Protein AF-A0A838PR51-F1 (afdb_monomer_lite)

Radius of gyration: 21.31 Å; chains: 1; bounding box: 61×45×60 Å

pLDDT: mean 80.36, std 15.06, range [42.41, 95.62]

Structure (mmCIF, N/CA/C/O backbone):
data_AF-A0A838PR51-F1
#
_entry.id   AF-A0A838PR51-F1
#
loop_
_atom_site.group_PDB
_atom_site.id
_atom_site.type_symbol
_atom_site.label_atom_id
_atom_site.label_alt_id
_atom_site.label_comp_id
_atom_site.label_asym_id
_atom_site.label_entity_id
_atom_site.label_seq_id
_atom_site.pdbx_PDB_ins_code
_atom_site.Cartn_x
_atom_site.Cartn_y
_atom_site.Cartn_z
_atom_site.occupancy
_atom_site.B_iso_or_equiv
_atom_site.auth_seq_id
_atom_site.auth_comp_id
_atom_site.auth_asym_id
_atom_site.auth_atom_id
_atom_site.pdbx_PDB_model_num
ATOM 1 N N . MET A 1 1 ? -16.137 8.879 -22.216 1.00 42.41 1 MET A N 1
ATOM 2 C CA . MET A 1 1 ? -16.520 9.203 -20.832 1.00 42.41 1 MET A CA 1
ATOM 3 C C . MET A 1 1 ? -15.219 9.578 -20.160 1.00 42.41 1 MET A C 1
ATOM 5 O O . MET A 1 1 ? -14.416 8.694 -19.898 1.00 42.41 1 MET A O 1
ATOM 9 N N . THR A 1 2 ? -14.905 10.869 -20.126 1.00 47.31 2 THR A N 1
ATOM 10 C CA . THR A 1 2 ? -13.668 11.357 -19.510 1.00 47.31 2 THR A CA 1
ATOM 11 C C . THR A 1 2 ? -14.063 11.726 -18.094 1.00 47.31 2 THR A C 1
ATOM 13 O O . THR A 1 2 ? -14.784 12.700 -17.899 1.00 47.31 2 THR A O 1
ATOM 16 N N . ASP A 1 3 ? -13.735 10.866 -17.135 1.00 66.38 3 ASP A N 1
ATOM 17 C CA . ASP A 1 3 ? -13.862 11.213 -15.724 1.00 66.38 3 ASP A CA 1
ATOM 18 C C . ASP A 1 3 ? -12.776 12.247 -15.417 1.00 66.38 3 ASP A C 1
ATOM 20 O O . ASP A 1 3 ? -11.599 11.912 -15.268 1.00 66.38 3 ASP A O 1
ATOM 24 N N . ASP A 1 4 ? -13.161 13.521 -15.396 1.00 82.12 4 ASP A N 1
ATOM 25 C CA . ASP A 1 4 ? -12.258 14.609 -15.042 1.00 82.12 4 ASP A CA 1
ATOM 26 C C . ASP A 1 4 ? -12.055 14.606 -13.519 1.00 82.12 4 ASP A C 1
ATOM 28 O O . ASP A 1 4 ? -12.943 14.967 -12.745 1.00 82.12 4 ASP A O 1
ATOM 32 N N . ALA A 1 5 ? -10.873 14.175 -13.075 1.00 80.69 5 ALA A N 1
ATOM 33 C CA . ALA A 1 5 ? -10.476 14.181 -11.670 1.00 80.69 5 ALA A CA 1
ATOM 34 C C . ALA A 1 5 ? -9.564 15.381 -11.366 1.00 80.69 5 ALA A C 1
ATOM 36 O O . ALA A 1 5 ? -8.551 15.590 -12.034 1.00 80.69 5 ALA A O 1
ATOM 37 N N . LEU A 1 6 ? -9.892 16.154 -10.325 1.00 83.94 6 LEU A N 1
ATOM 38 C CA . LEU A 1 6 ? -9.045 17.244 -9.832 1.00 83.94 6 LEU A CA 1
ATOM 39 C C . LEU A 1 6 ? -8.129 16.733 -8.716 1.00 83.94 6 LEU A C 1
ATOM 41 O O . LEU A 1 6 ? -8.598 16.218 -7.702 1.00 83.94 6 LEU A O 1
ATOM 45 N N . ILE A 1 7 ? -6.817 16.882 -8.907 1.00 83.19 7 ILE A N 1
ATOM 46 C CA . ILE A 1 7 ? -5.793 16.339 -8.010 1.00 83.19 7 ILE A CA 1
ATOM 47 C C . ILE A 1 7 ? -5.046 17.491 -7.334 1.00 83.19 7 ILE A C 1
ATOM 49 O O . ILE A 1 7 ? -4.453 18.340 -7.997 1.00 83.19 7 ILE A O 1
ATOM 53 N N . GLU A 1 8 ? -5.099 17.529 -6.004 1.00 84.88 8 GLU A N 1
ATOM 54 C CA . GLU A 1 8 ? -4.432 18.543 -5.179 1.00 84.88 8 GLU A CA 1
ATOM 55 C C . GLU A 1 8 ? -2.922 18.248 -5.047 1.00 84.88 8 GLU A C 1
ATOM 57 O O . GLU A 1 8 ? -2.486 17.110 -5.220 1.00 84.88 8 GLU A O 1
ATOM 62 N N . ASN A 1 9 ? -2.094 19.261 -4.759 1.00 80.75 9 ASN A N 1
ATOM 63 C CA . ASN A 1 9 ? -0.627 19.144 -4.765 1.00 80.75 9 ASN A CA 1
ATOM 64 C C . ASN A 1 9 ? -0.044 18.111 -3.774 1.00 80.75 9 ASN A C 1
ATOM 66 O O . ASN A 1 9 ? 1.080 17.645 -3.982 1.00 80.75 9 ASN A O 1
ATOM 70 N N . LYS A 1 10 ? -0.788 17.741 -2.725 1.00 80.50 10 LYS A N 1
ATOM 71 C CA . LYS A 1 10 ? -0.429 16.720 -1.731 1.00 80.50 10 LYS A CA 1
ATOM 72 C C . LYS A 1 10 ? -0.835 15.308 -2.137 1.00 80.50 10 LYS A C 1
ATOM 74 O O . LYS A 1 10 ? -0.455 14.359 -1.454 1.00 80.50 10 LYS A O 1
ATOM 79 N N . LEU A 1 11 ? -1.569 15.146 -3.237 1.00 82.75 11 LEU A N 1
ATOM 80 C CA . LEU A 1 11 ? -1.912 13.848 -3.803 1.00 82.75 11 LEU A CA 1
ATOM 81 C C . LEU A 1 11 ? -1.031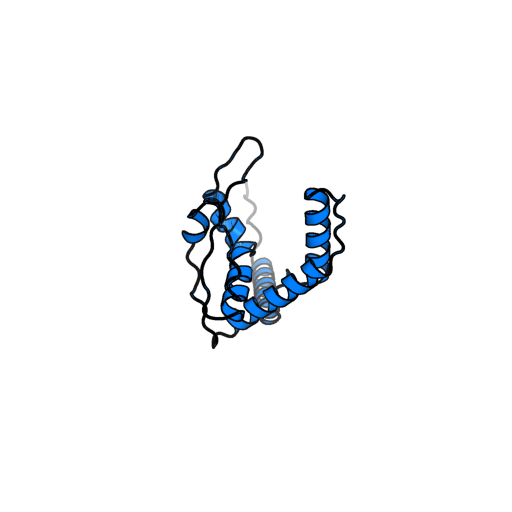 13.571 -5.027 1.00 82.75 11 LEU A C 1
ATOM 83 O O . LEU A 1 11 ? -1.159 14.194 -6.078 1.00 82.75 11 LEU A O 1
ATOM 87 N N . HIS A 1 12 ? -0.122 12.610 -4.896 1.00 81.19 12 HIS A N 1
ATOM 88 C CA . HIS A 1 12 ? 0.675 12.141 -6.025 1.00 81.19 12 HIS A CA 1
ATOM 89 C C . HIS A 1 12 ? -0.096 11.085 -6.819 1.00 81.19 12 HIS A C 1
ATOM 91 O O . HIS A 1 12 ? -0.646 10.148 -6.243 1.00 81.19 12 HIS A O 1
ATOM 97 N N . TRP A 1 13 ? -0.101 11.229 -8.143 1.00 85.94 13 TRP A N 1
ATOM 98 C CA . TRP A 1 13 ? -0.731 10.300 -9.075 1.00 85.94 13 TRP A CA 1
ATOM 99 C C . TRP A 1 13 ? 0.221 9.984 -10.225 1.00 85.94 13 TRP A C 1
ATOM 101 O O . TRP A 1 13 ? 1.113 10.773 -10.542 1.00 85.94 13 TRP A O 1
ATOM 111 N N . ALA A 1 14 ? 0.029 8.826 -10.845 1.00 84.75 14 ALA A N 1
ATOM 112 C CA . ALA A 1 14 ? 0.767 8.424 -12.030 1.00 84.75 14 ALA A CA 1
ATOM 113 C C . ALA A 1 14 ? -0.128 7.558 -12.928 1.00 84.75 14 ALA A C 1
ATOM 115 O O . ALA A 1 14 ? -0.928 6.779 -12.401 1.00 84.75 14 ALA A O 1
ATOM 116 N N . PRO A 1 15 ? -0.006 7.667 -14.263 1.00 89.75 15 PRO A N 1
ATOM 117 C CA . PRO A 1 15 ? -0.596 6.690 -15.164 1.00 89.75 15 PRO A CA 1
ATOM 118 C C . PRO A 1 15 ? 0.138 5.350 -15.030 1.00 89.75 15 PRO A C 1
ATOM 120 O O . PRO A 1 15 ? 1.352 5.315 -14.831 1.00 89.75 15 PRO A O 1
ATOM 123 N N . VAL A 1 16 ? -0.603 4.255 -15.174 1.00 92.69 16 VAL A N 1
ATOM 124 C CA . VAL A 1 16 ? -0.063 2.891 -15.231 1.00 92.69 16 VAL A CA 1
ATOM 125 C C . VAL A 1 16 ? -0.474 2.247 -16.547 1.00 92.69 16 VAL A C 1
ATOM 127 O O . VAL A 1 16 ? -1.544 2.543 -17.080 1.00 92.69 16 VAL A O 1
ATOM 130 N N . ALA A 1 17 ? 0.375 1.379 -17.086 1.00 92.56 17 ALA A N 1
ATOM 131 C CA . ALA A 1 17 ? 0.141 0.696 -18.349 1.00 92.56 17 ALA A CA 1
ATOM 132 C C . ALA A 1 17 ? -0.893 -0.432 -18.218 1.00 92.56 17 ALA A C 1
ATOM 134 O O . ALA A 1 17 ? -1.547 -0.775 -19.203 1.00 92.56 17 ALA A O 1
ATOM 135 N N . SER A 1 18 ? -1.059 -1.009 -17.021 1.00 94.44 18 SER A N 1
ATOM 136 C CA . SER A 1 18 ? -2.066 -2.044 -16.773 1.00 94.44 18 SER A CA 1
ATOM 137 C C . SER A 1 18 ? -2.605 -2.048 -15.332 1.00 94.44 18 SER A C 1
ATOM 139 O O . SER A 1 18 ? -1.955 -1.533 -14.414 1.00 94.44 18 SER A O 1
ATOM 141 N N . PRO A 1 19 ? -3.783 -2.659 -15.086 1.00 94.00 19 PRO A N 1
ATOM 142 C CA . PRO A 1 19 ? -4.305 -2.850 -13.732 1.00 94.00 19 PRO A CA 1
ATOM 143 C C . PRO A 1 19 ? -3.362 -3.647 -12.819 1.00 94.00 19 PRO A C 1
ATOM 145 O O . PRO A 1 19 ? -3.313 -3.404 -11.616 1.00 94.00 19 PRO A O 1
ATOM 148 N N . GLU A 1 20 ? -2.616 -4.608 -13.364 1.00 94.94 20 GLU A N 1
ATOM 149 C CA . GLU A 1 20 ? -1.642 -5.418 -12.624 1.00 94.94 20 GLU A CA 1
ATOM 150 C C . GLU A 1 20 ? -0.462 -4.571 -12.155 1.00 94.94 20 GLU A C 1
ATOM 152 O O . GLU A 1 20 ? -0.061 -4.694 -11.000 1.00 94.94 20 GLU A O 1
ATOM 157 N N . GLU A 1 21 ? 0.040 -3.674 -13.009 1.00 95.06 21 GLU A N 1
ATOM 158 C CA . GLU A 1 21 ? 1.066 -2.705 -12.624 1.00 95.06 21 GLU A CA 1
ATOM 159 C C . GLU A 1 21 ? 0.563 -1.795 -11.499 1.00 95.06 21 GLU A C 1
ATOM 161 O O . GLU A 1 21 ? 1.247 -1.625 -10.489 1.00 95.06 21 GLU A O 1
ATOM 166 N N . GLY A 1 22 ? -0.663 -1.274 -11.623 1.00 94.81 22 GLY A N 1
ATOM 167 C CA . GLY A 1 22 ? -1.287 -0.469 -10.572 1.00 94.81 22 GLY A CA 1
ATOM 168 C C . GLY A 1 22 ? -1.355 -1.214 -9.240 1.00 94.81 22 GLY A C 1
ATOM 169 O O . GLY A 1 22 ? -0.923 -0.700 -8.208 1.00 94.81 22 GLY A O 1
ATOM 170 N N . ARG A 1 23 ? -1.808 -2.472 -9.257 1.00 95.62 23 ARG A N 1
ATOM 171 C CA . ARG A 1 23 ? -1.869 -3.313 -8.052 1.00 95.62 23 ARG A CA 1
ATOM 172 C C . ARG A 1 23 ? -0.492 -3.647 -7.492 1.00 95.62 23 ARG A C 1
ATOM 174 O O . ARG A 1 23 ? -0.328 -3.661 -6.275 1.00 95.62 23 ARG A O 1
ATOM 181 N N . TYR A 1 24 ? 0.497 -3.887 -8.345 1.00 95.44 24 TYR A N 1
ATOM 182 C CA . TYR A 1 24 ? 1.882 -4.088 -7.932 1.00 95.44 24 TYR A CA 1
ATOM 183 C C . TYR A 1 24 ? 2.436 -2.856 -7.201 1.00 95.44 24 TYR A C 1
ATOM 185 O O . TYR A 1 24 ? 2.979 -2.983 -6.100 1.00 95.44 24 TYR A O 1
ATOM 193 N N . LEU A 1 25 ? 2.227 -1.657 -7.753 1.00 94.06 25 LEU A N 1
ATOM 194 C CA . LEU A 1 25 ? 2.614 -0.406 -7.101 1.00 94.06 25 LEU A CA 1
ATOM 195 C C . LEU A 1 25 ? 1.872 -0.225 -5.774 1.00 94.06 25 LEU A C 1
ATOM 197 O O . LEU A 1 25 ? 2.503 0.079 -4.763 1.00 94.06 25 LEU A O 1
ATOM 201 N N . CYS A 1 26 ? 0.563 -0.492 -5.729 1.00 93.50 26 CYS A N 1
ATOM 202 C CA . CYS A 1 26 ? -0.199 -0.473 -4.481 1.00 93.50 26 CYS A CA 1
ATOM 203 C C . CYS A 1 26 ? 0.373 -1.450 -3.443 1.00 93.50 26 CYS A C 1
ATOM 205 O O . CYS A 1 26 ? 0.483 -1.078 -2.275 1.00 93.50 26 CYS A O 1
ATOM 207 N N . ALA A 1 27 ? 0.772 -2.662 -3.840 1.00 93.56 27 ALA A N 1
ATOM 208 C CA . ALA A 1 27 ? 1.374 -3.641 -2.937 1.00 93.56 27 ALA A CA 1
ATOM 209 C C . ALA A 1 27 ? 2.683 -3.120 -2.326 1.00 93.56 27 ALA A C 1
ATOM 211 O O . ALA A 1 27 ? 2.885 -3.221 -1.117 1.00 93.56 27 ALA A O 1
ATOM 212 N N . ILE A 1 28 ? 3.563 -2.536 -3.145 1.00 92.69 28 ILE A N 1
ATOM 213 C CA . ILE A 1 28 ? 4.846 -1.991 -2.685 1.00 92.69 28 ILE A CA 1
ATOM 214 C C . ILE A 1 28 ? 4.637 -0.780 -1.782 1.00 92.69 28 ILE A C 1
ATOM 216 O O . ILE A 1 28 ? 5.189 -0.741 -0.679 1.00 92.69 28 ILE A O 1
ATOM 220 N N . LEU A 1 29 ? 3.826 0.183 -2.223 1.00 90.94 29 LEU A N 1
ATOM 221 C CA . LEU A 1 29 ? 3.605 1.442 -1.513 1.00 90.94 29 LEU A CA 1
ATOM 222 C C . LEU A 1 29 ? 2.909 1.242 -0.161 1.00 90.94 29 LEU A C 1
ATOM 224 O O . LEU A 1 29 ? 3.199 1.970 0.785 1.00 90.94 29 LEU A O 1
ATOM 228 N N . ASN A 1 30 ? 2.051 0.224 -0.042 1.00 90.31 30 ASN A N 1
ATOM 229 C CA . ASN A 1 30 ? 1.387 -0.135 1.214 1.00 90.31 30 ASN A CA 1
ATOM 230 C C . ASN A 1 30 ? 2.152 -1.189 2.034 1.00 90.31 30 ASN A C 1
ATOM 232 O O . ASN A 1 30 ? 1.667 -1.629 3.077 1.00 90.31 30 ASN A O 1
ATOM 236 N N . SER A 1 31 ? 3.341 -1.612 1.594 1.00 89.94 31 SER A N 1
ATOM 237 C CA . SER A 1 31 ? 4.119 -2.618 2.314 1.00 89.94 31 SER A CA 1
ATOM 238 C C . SER A 1 31 ? 4.758 -2.050 3.583 1.00 89.94 31 SER A C 1
ATOM 240 O O . SER A 1 31 ? 5.285 -0.934 3.606 1.00 89.94 31 SER A O 1
ATOM 242 N N . GLN A 1 32 ? 4.810 -2.871 4.636 1.00 87.88 32 GLN A N 1
ATOM 243 C CA . GLN A 1 32 ? 5.538 -2.530 5.862 1.00 87.88 32 GLN A CA 1
ATOM 244 C C . GLN A 1 32 ? 7.020 -2.236 5.576 1.00 87.88 32 GLN A C 1
ATOM 246 O O . GLN A 1 32 ? 7.581 -1.290 6.123 1.00 87.88 32 GLN A O 1
ATOM 251 N N . ALA A 1 33 ? 7.640 -3.010 4.679 1.00 88.94 33 ALA A N 1
ATOM 252 C CA . ALA A 1 33 ? 9.051 -2.866 4.338 1.00 88.94 33 ALA A CA 1
ATOM 253 C C . ALA A 1 33 ? 9.376 -1.488 3.739 1.00 88.94 33 ALA A C 1
ATOM 255 O O . ALA A 1 33 ? 10.409 -0.906 4.073 1.00 88.94 33 ALA A O 1
ATOM 256 N N . LEU A 1 34 ? 8.511 -0.955 2.867 1.00 89.19 34 LEU A N 1
ATOM 257 C CA . LEU A 1 34 ? 8.690 0.400 2.351 1.00 89.19 34 LEU A CA 1
ATOM 258 C C . LEU A 1 34 ? 8.416 1.438 3.442 1.00 89.19 34 LEU A C 1
ATOM 260 O O . LEU A 1 34 ? 9.212 2.360 3.609 1.00 89.19 34 LEU A O 1
ATOM 264 N N . GLY A 1 35 ? 7.346 1.257 4.221 1.00 88.12 35 GLY A N 1
ATOM 265 C CA . GLY A 1 35 ? 6.996 2.152 5.325 1.00 88.12 35 GLY A CA 1
ATOM 266 C C . GLY A 1 35 ? 8.151 2.361 6.309 1.00 88.12 35 GLY A C 1
ATOM 267 O O . GLY A 1 35 ? 8.480 3.499 6.633 1.00 88.12 35 GLY A O 1
ATOM 268 N N . GLU A 1 36 ? 8.831 1.289 6.718 1.00 88.81 36 GLU A N 1
ATOM 269 C CA . GLU A 1 36 ? 9.994 1.348 7.616 1.00 88.81 36 GLU A CA 1
ATOM 270 C C . GLU A 1 36 ? 11.190 2.095 7.009 1.00 88.81 36 GLU A C 1
ATOM 272 O O . GLU A 1 36 ? 11.879 2.835 7.712 1.00 88.81 36 GLU A O 1
ATOM 277 N N . ARG A 1 37 ? 11.427 1.937 5.701 1.00 88.38 37 ARG A N 1
ATOM 278 C CA . ARG A 1 37 ? 12.528 2.601 4.980 1.00 88.38 37 ARG A CA 1
ATOM 279 C C . ARG A 1 37 ? 12.271 4.078 4.730 1.00 88.38 37 ARG A C 1
ATOM 281 O O . ARG A 1 37 ? 13.210 4.866 4.744 1.00 88.38 37 ARG A O 1
ATOM 288 N N . VAL A 1 38 ? 11.016 4.441 4.485 1.00 87.81 38 VAL A N 1
ATOM 289 C CA . VAL A 1 38 ? 10.612 5.829 4.250 1.00 87.81 38 VAL A CA 1
ATOM 290 C C . VAL A 1 38 ? 10.489 6.582 5.561 1.00 87.81 38 VAL A C 1
ATOM 292 O O . VAL A 1 38 ? 10.708 7.790 5.573 1.00 87.81 38 VAL A O 1
ATOM 295 N N . ALA A 1 39 ? 10.207 5.892 6.672 1.00 85.94 39 ALA A N 1
ATOM 296 C CA . ALA A 1 39 ? 9.999 6.524 7.965 1.00 85.94 39 ALA A CA 1
ATOM 297 C C . ALA A 1 39 ? 11.082 7.585 8.269 1.00 85.94 39 ALA A C 1
ATOM 299 O O . ALA A 1 39 ? 10.698 8.736 8.503 1.00 85.94 39 ALA A O 1
ATOM 300 N N . PRO A 1 40 ? 12.405 7.294 8.230 1.00 85.88 40 PRO A N 1
ATOM 301 C CA . PRO A 1 40 ? 13.478 8.270 8.491 1.00 85.88 40 PRO A CA 1
ATOM 302 C C . PRO A 1 40 ? 13.401 9.567 7.682 1.00 85.88 40 PRO A C 1
ATOM 304 O O . PRO A 1 40 ? 13.895 10.587 8.145 1.00 85.88 40 PRO A O 1
ATOM 307 N N . LEU A 1 41 ? 12.773 9.524 6.509 1.00 83.56 41 LEU A N 1
ATOM 308 C CA . LEU A 1 41 ? 12.643 10.646 5.584 1.00 83.56 41 LEU A CA 1
ATOM 309 C C . LEU A 1 41 ? 11.371 11.472 5.818 1.00 83.56 41 LEU A C 1
ATOM 311 O O . LEU A 1 41 ? 11.208 12.532 5.220 1.00 83.56 41 LEU A O 1
ATOM 315 N N . GLN A 1 42 ? 10.455 10.996 6.664 1.00 83.56 42 GLN A N 1
ATOM 316 C CA . GLN A 1 42 ? 9.229 11.717 6.989 1.00 83.56 42 GLN A CA 1
ATOM 317 C C . GLN A 1 42 ? 9.507 12.877 7.937 1.00 83.56 42 GLN A C 1
ATOM 319 O O . GLN A 1 42 ? 10.244 12.736 8.918 1.00 83.56 42 GLN A O 1
ATOM 324 N N . SER A 1 43 ? 8.825 13.995 7.699 1.00 78.44 43 SER A N 1
ATOM 325 C CA . SER A 1 43 ? 8.775 15.082 8.666 1.00 78.44 43 SER A CA 1
ATOM 326 C C . SER A 1 43 ? 8.119 14.598 9.964 1.00 78.44 43 SER A C 1
ATOM 328 O O . SER A 1 43 ? 7.136 13.845 9.977 1.00 78.44 43 SER A O 1
ATOM 330 N N . VAL A 1 44 ? 8.700 15.012 11.089 1.00 78.12 44 VAL A N 1
ATOM 331 C CA . VAL A 1 44 ? 8.200 14.685 12.425 1.00 78.12 44 VAL A CA 1
ATOM 332 C C . VAL A 1 44 ? 7.561 15.941 13.001 1.00 78.12 44 VAL A C 1
ATOM 334 O O . VAL A 1 44 ? 8.245 16.930 13.250 1.00 78.12 44 VAL A O 1
ATOM 337 N N . GLY A 1 45 ? 6.242 15.905 13.192 1.00 75.62 45 GLY A N 1
ATOM 338 C CA . GLY A 1 45 ? 5.503 16.953 13.893 1.00 75.62 45 GLY A CA 1
ATOM 339 C C . GLY A 1 45 ? 5.320 16.630 15.378 1.00 75.62 45 GLY A C 1
ATOM 340 O O . GLY A 1 45 ? 5.740 15.582 15.868 1.00 75.62 45 GLY A O 1
ATOM 341 N N . GLN A 1 46 ? 4.594 17.494 16.092 1.00 76.31 46 GLN A N 1
ATOM 342 C CA . GLN A 1 46 ? 4.319 17.366 17.536 1.00 76.31 46 GLN A CA 1
ATOM 343 C C . GLN A 1 46 ? 3.590 16.067 17.937 1.00 76.31 46 GLN A C 1
ATOM 345 O O . GLN A 1 46 ? 3.590 15.671 19.097 1.00 76.31 46 GLN A O 1
ATOM 350 N N . PHE A 1 47 ? 2.992 15.376 16.972 1.00 71.38 47 PHE A N 1
ATOM 351 C CA . PHE A 1 47 ? 2.247 14.137 17.172 1.00 71.38 47 PHE A CA 1
ATOM 352 C C . PHE A 1 47 ? 2.827 12.977 16.344 1.00 71.38 47 PHE A C 1
ATOM 354 O O . PHE A 1 47 ? 2.098 12.079 15.915 1.00 71.38 47 PHE A O 1
ATOM 361 N N . GLY A 1 48 ? 4.133 13.027 16.078 1.00 73.25 48 GLY A N 1
ATOM 362 C CA . GLY A 1 48 ? 4.868 11.992 15.364 1.00 73.25 48 GLY A CA 1
ATOM 363 C C . GLY A 1 48 ? 4.929 12.201 13.852 1.00 73.25 48 GLY A C 1
ATOM 364 O O . GLY A 1 48 ? 4.690 13.291 13.328 1.00 73.25 48 GLY A O 1
ATOM 365 N N . ARG A 1 49 ? 5.298 11.122 13.161 1.00 74.00 49 ARG A N 1
ATOM 366 C CA . ARG A 1 49 ? 5.435 11.058 11.702 1.00 74.00 49 ARG A CA 1
ATOM 367 C C . ARG A 1 49 ? 4.068 11.124 11.049 1.00 74.00 49 ARG A C 1
ATOM 369 O O . ARG A 1 49 ? 3.188 10.348 11.423 1.00 74.00 49 ARG A O 1
ATOM 376 N N . ARG A 1 50 ? 3.881 12.028 10.094 1.00 70.62 50 ARG A N 1
ATOM 377 C CA . ARG A 1 50 ? 2.563 12.220 9.475 1.00 70.62 50 ARG A CA 1
ATOM 378 C C . ARG A 1 50 ? 2.632 12.371 7.972 1.00 70.62 50 ARG A C 1
ATOM 380 O O . ARG A 1 50 ? 1.924 11.645 7.280 1.00 70.62 50 ARG A O 1
ATOM 387 N N . ASP A 1 51 ? 3.502 13.249 7.491 1.00 75.00 51 ASP A N 1
ATOM 388 C CA . ASP A 1 51 ? 3.456 13.639 6.090 1.00 75.00 51 ASP A CA 1
ATOM 389 C C . ASP A 1 51 ? 4.425 12.807 5.253 1.00 75.00 51 ASP A C 1
ATOM 391 O O . ASP A 1 51 ? 5.615 12.671 5.555 1.00 75.00 51 ASP A O 1
ATOM 395 N N . PHE A 1 52 ? 3.878 12.230 4.188 1.00 70.00 52 PHE A N 1
ATOM 396 C CA . PHE A 1 52 ? 4.641 11.696 3.074 1.00 70.00 52 PHE A CA 1
ATOM 397 C C . PHE A 1 52 ? 4.662 12.767 1.984 1.00 70.00 52 PHE A C 1
ATOM 399 O O . PHE A 1 52 ? 3.613 13.193 1.512 1.00 70.00 52 PHE A O 1
ATOM 406 N N . ASP A 1 53 ? 5.857 13.206 1.609 1.00 73.44 53 ASP A N 1
ATOM 407 C CA . ASP A 1 53 ? 6.087 13.981 0.387 1.00 73.44 53 ASP A CA 1
ATOM 408 C C . ASP A 1 53 ? 6.792 13.056 -0.630 1.00 73.44 53 ASP A C 1
ATOM 410 O O . ASP A 1 53 ? 6.831 11.831 -0.466 1.00 73.44 53 ASP A O 1
ATOM 414 N N . LYS A 1 54 ? 7.429 13.617 -1.654 1.00 72.00 54 LYS A N 1
ATOM 415 C CA . LYS A 1 54 ? 8.119 12.891 -2.734 1.00 72.00 54 LYS A CA 1
ATOM 416 C C . LYS A 1 54 ? 9.225 11.927 -2.280 1.00 72.00 54 LYS A C 1
ATOM 418 O O . LYS A 1 54 ? 9.678 11.107 -3.075 1.00 72.00 54 LYS A O 1
ATOM 423 N N . TYR A 1 55 ? 9.654 11.974 -1.019 1.00 76.56 55 TYR A N 1
ATOM 424 C CA . TYR A 1 55 ? 10.699 11.098 -0.480 1.00 76.56 55 TYR A CA 1
ATOM 425 C C . TYR A 1 55 ? 10.335 9.609 -0.466 1.00 76.56 55 TYR A C 1
ATOM 427 O O . TYR A 1 55 ? 11.238 8.777 -0.406 1.00 76.56 55 TYR A O 1
ATOM 435 N N . VAL A 1 56 ? 9.053 9.248 -0.594 1.00 74.06 56 VAL A N 1
ATOM 436 C CA . VAL A 1 56 ? 8.656 7.846 -0.821 1.00 74.06 56 VAL A CA 1
ATOM 437 C C . VAL A 1 56 ? 9.317 7.260 -2.079 1.00 74.06 56 VAL A C 1
ATOM 439 O O . VAL A 1 56 ? 9.687 6.088 -2.090 1.00 74.06 56 VAL A O 1
ATOM 442 N N . PHE A 1 57 ? 9.562 8.092 -3.096 1.00 77.12 57 PHE A N 1
ATOM 443 C CA . PHE A 1 57 ? 10.197 7.701 -4.357 1.00 77.12 57 PHE A CA 1
ATOM 444 C C . PHE A 1 57 ? 11.731 7.711 -4.306 1.00 77.12 57 PHE A C 1
ATOM 446 O O . PHE A 1 57 ? 12.376 7.300 -5.266 1.00 77.12 57 PHE A O 1
ATOM 453 N N . ALA A 1 58 ? 12.338 8.157 -3.200 1.00 81.44 58 ALA A N 1
ATOM 454 C CA . ALA A 1 58 ? 13.790 8.097 -3.023 1.00 81.44 58 ALA A CA 1
ATOM 455 C C . ALA A 1 58 ? 14.283 6.674 -2.705 1.00 81.44 58 ALA A C 1
ATOM 457 O O . ALA A 1 58 ? 15.473 6.387 -2.832 1.00 81.44 58 ALA A O 1
ATOM 458 N N . ILE A 1 59 ? 13.383 5.779 -2.281 1.00 84.75 59 ILE A N 1
ATOM 459 C CA . ILE A 1 59 ? 13.710 4.378 -2.025 1.00 84.75 59 ILE A CA 1
ATOM 460 C C . ILE A 1 59 ? 13.591 3.600 -3.339 1.00 84.75 59 ILE A C 1
ATOM 462 O O . ILE A 1 59 ? 12.493 3.523 -3.889 1.00 84.75 59 ILE A O 1
ATOM 466 N N . PRO A 1 60 ? 14.676 2.987 -3.842 1.00 88.00 60 PRO A N 1
ATOM 467 C CA . PRO A 1 60 ? 14.612 2.237 -5.085 1.00 88.00 60 PRO A CA 1
ATOM 468 C C . PRO A 1 60 ? 13.794 0.955 -4.896 1.00 88.00 60 PRO A C 1
ATOM 470 O O . PRO A 1 60 ? 14.038 0.165 -3.977 1.00 88.00 60 PRO A O 1
ATOM 473 N N . PHE A 1 61 ? 12.851 0.735 -5.805 1.00 89.12 61 PHE A N 1
ATOM 474 C CA . PHE A 1 61 ? 12.124 -0.518 -5.983 1.00 89.12 61 PHE A CA 1
ATOM 475 C C . PHE A 1 61 ? 12.040 -0.842 -7.484 1.00 89.12 61 PHE A C 1
ATOM 477 O O . PHE A 1 61 ? 12.117 0.073 -8.306 1.00 89.12 61 PHE A O 1
ATOM 484 N N . PRO A 1 62 ? 11.952 -2.128 -7.864 1.00 92.00 62 PRO A N 1
ATOM 485 C CA . PRO A 1 62 ? 11.992 -2.521 -9.266 1.00 92.00 62 PRO A CA 1
ATOM 486 C C . PRO A 1 62 ? 10.745 -2.065 -10.029 1.00 92.00 62 PRO A C 1
ATOM 488 O O . PRO A 1 62 ? 9.638 -2.023 -9.484 1.00 92.00 62 PRO A O 1
ATOM 491 N N . THR A 1 63 ? 10.925 -1.756 -11.311 1.00 92.31 63 THR A N 1
ATOM 492 C CA . THR A 1 63 ? 9.818 -1.527 -12.246 1.00 92.31 63 THR A CA 1
ATOM 493 C C . THR A 1 63 ? 9.027 -2.819 -12.440 1.00 92.31 63 THR A C 1
ATOM 495 O O . THR A 1 63 ? 9.598 -3.913 -12.422 1.00 92.31 63 THR A O 1
ATOM 498 N N . PHE A 1 64 ? 7.711 -2.696 -12.616 1.00 93.94 64 PHE A N 1
ATOM 499 C CA . PHE A 1 64 ? 6.846 -3.847 -12.839 1.00 93.94 64 PHE A CA 1
ATOM 500 C C . PHE A 1 64 ? 7.285 -4.638 -14.075 1.00 93.94 64 PHE A C 1
ATOM 502 O O . PHE A 1 64 ? 7.584 -4.076 -15.128 1.00 93.94 64 PHE A O 1
ATOM 509 N N . HIS A 1 65 ? 7.292 -5.960 -13.936 1.00 94.50 65 HIS A N 1
ATOM 510 C CA . HIS A 1 65 ? 7.609 -6.886 -15.013 1.00 94.50 65 HIS A CA 1
ATOM 511 C C . HIS A 1 65 ? 6.605 -8.043 -14.974 1.00 94.50 65 HIS A C 1
ATOM 513 O O . HIS A 1 65 ? 6.626 -8.806 -14.007 1.00 94.50 65 HIS A O 1
ATOM 519 N N . PRO A 1 66 ? 5.738 -8.208 -15.988 1.00 90.56 66 PRO A N 1
ATOM 520 C CA . PRO A 1 66 ? 4.622 -9.154 -15.929 1.00 90.56 66 PRO A CA 1
ATOM 521 C C . PRO A 1 66 ? 5.058 -10.624 -15.958 1.00 90.56 66 PRO A C 1
ATOM 523 O O . PRO A 1 66 ? 4.331 -11.480 -15.467 1.00 90.56 66 PRO A O 1
ATOM 526 N N . ALA A 1 67 ? 6.241 -10.930 -16.502 1.00 93.38 67 ALA A N 1
ATOM 527 C CA . ALA A 1 67 ? 6.783 -12.293 -16.483 1.00 93.38 67 ALA A CA 1
ATOM 528 C C . ALA A 1 67 ? 7.500 -12.650 -15.166 1.00 93.38 67 ALA A C 1
ATOM 530 O O . ALA A 1 67 ? 7.945 -13.783 -15.009 1.00 93.38 67 ALA A O 1
ATOM 531 N N . ASP A 1 68 ? 7.656 -11.695 -14.243 1.00 95.25 68 ASP A N 1
ATOM 532 C CA . ASP A 1 68 ? 8.227 -11.975 -12.926 1.00 95.25 68 ASP A CA 1
ATOM 533 C C . ASP A 1 68 ? 7.124 -12.507 -12.001 1.00 95.25 68 ASP A C 1
ATOM 535 O O . ASP A 1 68 ? 6.146 -11.816 -11.693 1.00 95.25 68 ASP A O 1
ATOM 539 N N . GLN A 1 69 ? 7.288 -13.751 -11.549 1.00 93.94 69 GLN A N 1
ATOM 540 C CA . GLN A 1 69 ? 6.323 -14.419 -10.682 1.00 93.94 69 GLN A CA 1
ATOM 541 C C . GLN A 1 69 ? 6.102 -13.654 -9.369 1.00 93.94 69 GLN A C 1
ATOM 543 O O . GLN A 1 69 ? 4.964 -13.550 -8.909 1.00 93.94 69 GLN A O 1
ATOM 548 N N . LEU A 1 70 ? 7.146 -13.054 -8.788 1.00 92.88 70 LEU A N 1
ATOM 549 C CA . LEU A 1 70 ? 7.019 -12.291 -7.549 1.00 92.88 70 LEU A CA 1
ATOM 550 C C . LEU A 1 70 ? 6.164 -11.036 -7.759 1.00 92.88 70 LEU A C 1
ATOM 552 O O . LEU A 1 70 ? 5.361 -10.681 -6.895 1.00 92.88 70 LEU A O 1
ATOM 556 N N . HIS A 1 71 ? 6.305 -10.368 -8.904 1.00 94.75 71 HIS A N 1
ATOM 557 C CA . HIS A 1 71 ? 5.481 -9.205 -9.234 1.00 94.75 71 HIS A CA 1
ATOM 558 C C . HIS A 1 71 ? 4.010 -9.592 -9.413 1.00 94.75 71 HIS A C 1
ATOM 560 O O . HIS A 1 71 ? 3.127 -8.903 -8.895 1.00 94.75 71 HIS A O 1
ATOM 566 N N . ALA A 1 72 ? 3.743 -10.722 -10.074 1.00 93.25 72 ALA A N 1
ATOM 567 C CA . ALA A 1 72 ? 2.393 -11.259 -10.211 1.00 93.25 72 ALA A CA 1
ATOM 568 C C . ALA A 1 72 ? 1.779 -11.619 -8.845 1.00 93.25 72 ALA A C 1
ATOM 570 O O . ALA A 1 72 ? 0.630 -11.271 -8.563 1.00 93.25 72 ALA A O 1
ATOM 571 N N . GLU A 1 73 ? 2.548 -12.251 -7.955 1.00 93.06 73 GLU A N 1
ATOM 572 C CA . GLU A 1 73 ? 2.107 -12.581 -6.596 1.00 93.06 73 GLU A CA 1
ATOM 573 C C . GLU A 1 73 ? 1.768 -11.335 -5.768 1.00 93.06 73 GLU A C 1
ATOM 575 O O . GLU A 1 73 ? 0.754 -11.320 -5.063 1.00 93.06 73 GLU A O 1
ATOM 580 N N . LEU A 1 74 ? 2.576 -10.275 -5.875 1.00 93.56 74 LEU A N 1
ATOM 581 C CA . LEU A 1 74 ? 2.315 -8.991 -5.222 1.00 93.56 74 L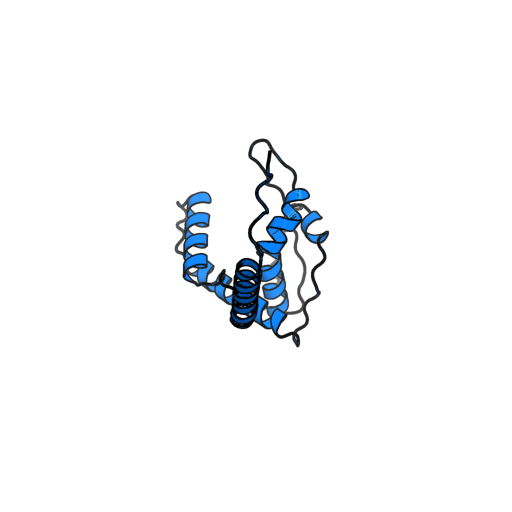EU A CA 1
ATOM 582 C C . LEU A 1 74 ? 1.038 -8.333 -5.755 1.00 93.56 74 LEU A C 1
ATOM 584 O O . LEU A 1 74 ? 0.201 -7.901 -4.961 1.00 93.56 74 LEU A O 1
ATOM 588 N N . ALA A 1 75 ? 0.845 -8.312 -7.075 1.00 94.75 75 ALA A N 1
ATOM 589 C CA . ALA A 1 75 ? -0.372 -7.778 -7.685 1.00 94.75 75 ALA A CA 1
ATOM 590 C C . ALA A 1 75 ? -1.625 -8.554 -7.231 1.00 94.75 75 ALA A C 1
ATOM 592 O O . ALA A 1 75 ? -2.658 -7.956 -6.918 1.00 94.75 75 ALA A O 1
ATOM 593 N N . LEU A 1 76 ? -1.530 -9.884 -7.115 1.00 93.19 76 LEU A N 1
ATOM 594 C CA . LEU A 1 76 ? -2.602 -10.727 -6.579 1.00 93.19 76 LEU A CA 1
ATOM 595 C C . LEU A 1 76 ? -2.863 -10.467 -5.090 1.00 93.19 76 LEU A C 1
ATOM 597 O O . LEU A 1 76 ? -4.020 -10.474 -4.664 1.00 93.19 76 LEU A O 1
ATOM 601 N N . ALA A 1 77 ? -1.817 -10.242 -4.291 1.00 92.38 77 ALA A N 1
ATOM 602 C CA . ALA A 1 77 ? -1.955 -9.890 -2.881 1.00 92.38 77 ALA A CA 1
ATOM 603 C C . ALA A 1 77 ? -2.665 -8.541 -2.706 1.00 92.38 77 ALA A C 1
ATOM 605 O O . ALA A 1 77 ? -3.608 -8.457 -1.919 1.00 92.38 77 ALA A O 1
ATOM 606 N N . ALA A 1 78 ? -2.297 -7.531 -3.499 1.00 94.62 78 ALA A N 1
ATOM 607 C CA . ALA A 1 78 ? -3.002 -6.252 -3.528 1.00 94.62 78 ALA A CA 1
ATOM 608 C C . ALA A 1 78 ? -4.468 -6.410 -3.952 1.00 94.62 78 ALA A C 1
ATOM 610 O O . ALA A 1 78 ? -5.341 -5.867 -3.284 1.00 94.62 78 ALA A O 1
ATOM 611 N N . ALA A 1 79 ? -4.766 -7.220 -4.974 1.00 94.81 79 ALA A N 1
ATOM 612 C CA . ALA A 1 79 ? -6.149 -7.491 -5.379 1.00 94.81 79 ALA A CA 1
ATOM 613 C C . ALA A 1 79 ? -6.985 -8.126 -4.251 1.00 94.81 79 ALA A C 1
ATOM 615 O O . ALA A 1 79 ? -8.175 -7.846 -4.109 1.00 94.81 79 ALA A O 1
ATOM 616 N N . ARG A 1 80 ? -6.384 -9.019 -3.449 1.00 93.69 80 ARG A N 1
ATOM 617 C CA . ARG A 1 80 ? -7.052 -9.61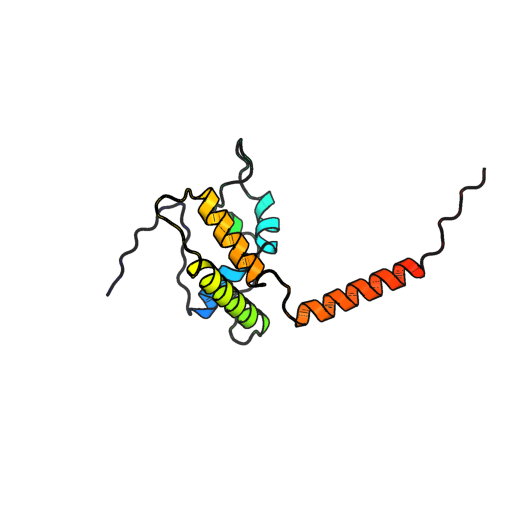0 -2.277 1.00 93.69 80 ARG A CA 1
ATOM 618 C C . ARG A 1 80 ? -7.275 -8.577 -1.178 1.00 93.69 80 ARG A C 1
ATOM 620 O O . ARG A 1 80 ? -8.374 -8.526 -0.638 1.00 93.69 80 ARG A O 1
ATOM 627 N N . ALA A 1 81 ? -6.265 -7.760 -0.884 1.00 93.75 81 ALA A N 1
ATOM 628 C CA . ALA A 1 81 ? -6.358 -6.695 0.110 1.00 93.75 81 ALA A CA 1
ATOM 629 C C . ALA A 1 81 ? -7.440 -5.669 -0.262 1.00 93.75 81 ALA A C 1
ATOM 631 O O . ALA A 1 81 ? -8.246 -5.294 0.583 1.00 93.75 81 ALA A O 1
ATOM 632 N N . GLU A 1 82 ? -7.511 -5.284 -1.537 1.00 94.19 82 GLU A N 1
ATOM 633 C CA . GLU A 1 82 ? -8.540 -4.397 -2.084 1.00 94.19 82 GLU A CA 1
ATOM 634 C C . GLU A 1 82 ? -9.948 -4.963 -1.851 1.00 94.19 82 GLU A C 1
ATOM 636 O O . GLU A 1 82 ? -10.799 -4.285 -1.277 1.00 94.19 82 GLU A O 1
ATOM 641 N N . ARG A 1 83 ? -10.180 -6.236 -2.204 1.00 94.75 83 ARG A N 1
ATOM 642 C CA . ARG A 1 83 ? -11.473 -6.904 -1.971 1.00 94.75 83 ARG A CA 1
ATOM 643 C C . ARG A 1 83 ? -11.830 -7.004 -0.489 1.00 94.75 83 ARG A C 1
ATOM 645 O O . ARG A 1 83 ? -12.980 -6.769 -0.130 1.00 94.75 83 ARG A O 1
ATOM 652 N N . ALA A 1 84 ? -10.862 -7.345 0.361 1.00 93.44 84 ALA A N 1
ATOM 653 C CA . ALA A 1 84 ? -11.075 -7.424 1.803 1.00 93.44 84 ALA A CA 1
ATOM 654 C C . ALA A 1 84 ? -11.461 -6.053 2.374 1.00 93.44 84 ALA A C 1
ATOM 656 O O . ALA A 1 84 ? -12.470 -5.944 3.065 1.00 93.44 84 ALA A O 1
ATOM 657 N N . ALA A 1 85 ? -10.731 -4.995 2.013 1.00 93.56 85 ALA A N 1
ATOM 658 C CA . ALA A 1 85 ? -11.028 -3.635 2.450 1.00 93.56 85 ALA A CA 1
ATOM 659 C C . ALA A 1 85 ? -12.395 -3.139 1.948 1.00 93.56 85 ALA A C 1
ATOM 661 O O . ALA A 1 85 ? -13.145 -2.552 2.722 1.00 93.56 85 ALA A O 1
ATOM 662 N N . ALA A 1 86 ? -12.748 -3.419 0.688 1.00 93.88 86 ALA A N 1
ATOM 663 C CA . ALA A 1 86 ? -14.030 -3.030 0.096 1.00 93.88 86 ALA A CA 1
ATOM 664 C C . ALA A 1 86 ? -15.242 -3.723 0.745 1.00 93.88 86 ALA A C 1
ATOM 666 O O . ALA A 1 86 ? -16.350 -3.198 0.699 1.00 93.88 86 ALA A O 1
ATOM 667 N N . SER A 1 87 ? -15.042 -4.895 1.356 1.00 93.38 87 SER A N 1
ATOM 668 C CA . SER A 1 87 ? -16.104 -5.642 2.043 1.00 93.38 87 SER A CA 1
ATOM 669 C C . SER A 1 87 ? -16.441 -5.111 3.442 1.00 93.38 87 SER A C 1
ATOM 671 O O . SER A 1 87 ? -17.429 -5.537 4.038 1.00 93.38 87 SER A O 1
ATOM 673 N N . VAL A 1 88 ? -15.632 -4.192 3.979 1.00 94.56 88 VAL A N 1
ATOM 674 C CA . VAL A 1 88 ? -15.802 -3.666 5.335 1.00 94.56 88 VAL A CA 1
ATOM 675 C C . VAL A 1 88 ? -16.956 -2.664 5.350 1.00 94.56 88 VAL A C 1
ATOM 677 O O . VAL A 1 88 ? -16.869 -1.633 4.681 1.00 94.56 88 VAL A O 1
ATOM 680 N N . PRO A 1 89 ? -18.017 -2.900 6.140 1.00 91.25 89 PRO A N 1
ATOM 681 C CA . PRO A 1 89 ? -19.086 -1.926 6.282 1.00 91.25 89 PRO A CA 1
ATOM 682 C C . PRO A 1 89 ? -18.575 -0.733 7.096 1.00 91.25 89 PRO A C 1
ATOM 684 O O . PRO A 1 89 ? -18.240 -0.865 8.275 1.00 91.25 89 PRO A O 1
ATOM 687 N N . ILE A 1 90 ? -18.507 0.434 6.459 1.00 90.50 90 ILE A N 1
ATOM 688 C CA . ILE A 1 90 ? -18.161 1.707 7.096 1.00 90.50 90 ILE A CA 1
ATOM 689 C C . ILE A 1 90 ? -19.393 2.602 6.996 1.00 90.50 90 ILE A C 1
ATOM 691 O O . ILE A 1 90 ? -19.880 2.869 5.900 1.00 90.50 90 ILE A O 1
ATOM 695 N N . SER A 1 91 ? -19.911 3.044 8.138 1.00 89.19 91 SER A N 1
ATOM 696 C CA . SER A 1 91 ? -21.005 4.016 8.187 1.00 89.19 91 SER A CA 1
ATOM 697 C C . SER A 1 91 ? -20.477 5.430 7.942 1.00 89.19 91 SER A C 1
ATOM 699 O O . SER A 1 91 ? -19.365 5.754 8.353 1.00 89.19 91 SER A O 1
ATOM 701 N N . GLU A 1 92 ? -21.292 6.321 7.376 1.00 83.94 92 GLU A N 1
ATOM 702 C CA . GLU A 1 92 ? -20.962 7.754 7.264 1.00 83.94 92 GLU A CA 1
ATOM 703 C C . GLU A 1 92 ? -20.745 8.420 8.633 1.00 83.94 92 GLU A C 1
ATOM 705 O O . GLU A 1 92 ? -20.028 9.410 8.757 1.00 83.94 92 GLU A O 1
ATOM 710 N N . THR A 1 93 ? -21.337 7.850 9.685 1.00 86.75 93 THR A N 1
ATOM 711 C CA . THR A 1 93 ? -21.157 8.297 11.073 1.00 86.75 93 THR A CA 1
ATOM 712 C C . THR A 1 93 ? -19.890 7.746 11.730 1.00 86.75 93 THR A C 1
ATOM 714 O O . THR A 1 93 ? -19.536 8.166 12.836 1.00 86.75 93 THR A O 1
ATOM 717 N N . ASP A 1 94 ? -19.184 6.815 11.082 1.00 85.94 94 ASP A N 1
ATOM 718 C CA . ASP A 1 94 ? -17.940 6.273 11.608 1.00 85.94 94 ASP A CA 1
ATOM 719 C C . ASP A 1 94 ? -16.789 7.257 11.383 1.00 85.94 94 ASP A C 1
ATOM 721 O O . ASP A 1 94 ? -16.376 7.541 10.261 1.00 85.94 94 ASP A O 1
ATOM 725 N N . GLY A 1 95 ? -16.194 7.737 12.476 1.00 90.56 95 GLY A N 1
ATOM 726 C CA . GLY A 1 95 ? -14.964 8.523 12.398 1.00 90.56 95 GLY A CA 1
ATOM 727 C C . GLY A 1 95 ? -13.824 7.744 11.727 1.00 90.56 95 GLY A C 1
ATOM 728 O O . GLY A 1 95 ? -13.706 6.521 11.870 1.00 90.56 95 GLY A O 1
ATOM 729 N N . PHE A 1 96 ? -12.921 8.457 11.050 1.00 87.88 96 PHE A N 1
ATOM 730 C CA . PHE A 1 96 ? -11.825 7.859 10.276 1.00 87.88 96 PHE A CA 1
ATOM 731 C C . PHE A 1 96 ? -10.927 6.914 11.097 1.00 87.88 96 PHE A C 1
ATOM 733 O O . PHE A 1 96 ? -10.360 5.967 10.550 1.00 87.88 96 PHE A O 1
ATOM 740 N N . GLN A 1 97 ? -10.783 7.132 12.411 1.00 91.62 97 GLN A N 1
ATOM 741 C CA . GLN A 1 97 ? -10.033 6.225 13.285 1.00 91.62 97 GLN A CA 1
ATOM 742 C C . GLN A 1 97 ? -10.716 4.856 13.397 1.00 91.62 97 GLN A C 1
ATOM 744 O O . GLN A 1 97 ? -10.039 3.827 13.332 1.00 91.62 97 GLN A O 1
ATOM 749 N N . LYS A 1 98 ? -12.049 4.837 13.548 1.00 92.94 98 LYS A N 1
ATOM 750 C CA . LYS A 1 98 ? -12.840 3.602 13.632 1.00 92.94 98 LYS A CA 1
ATOM 751 C C . LYS A 1 98 ? -12.812 2.870 12.295 1.00 92.94 98 LYS A C 1
ATOM 753 O O . LYS A 1 98 ? -12.488 1.686 12.287 1.00 92.94 98 LYS A O 1
ATOM 758 N N . ALA A 1 99 ? -13.039 3.586 11.193 1.00 92.75 99 ALA A N 1
ATOM 759 C CA . ALA A 1 99 ? -12.954 3.036 9.841 1.00 92.75 99 ALA A CA 1
ATOM 760 C C . ALA A 1 99 ? -11.593 2.361 9.583 1.00 92.75 99 ALA A C 1
ATOM 762 O O . ALA A 1 99 ? -11.535 1.184 9.236 1.00 92.75 99 ALA A O 1
ATOM 763 N N . ARG A 1 100 ? -10.477 3.052 9.868 1.00 91.38 100 ARG A N 1
ATOM 764 C CA . ARG A 1 100 ? -9.122 2.483 9.718 1.00 91.38 100 ARG A CA 1
ATOM 765 C C . ARG A 1 100 ? -8.899 1.234 10.565 1.00 91.38 100 ARG A C 1
ATOM 767 O O . ARG A 1 100 ? -8.224 0.313 10.115 1.00 91.38 100 ARG A O 1
ATOM 774 N N . ARG A 1 101 ? -9.424 1.202 11.793 1.00 93.31 101 ARG A N 1
ATOM 775 C CA . ARG A 1 101 ? -9.306 0.031 12.670 1.00 93.31 101 ARG A CA 1
ATOM 776 C C . ARG A 1 101 ? -10.060 -1.172 12.101 1.00 93.31 101 ARG A C 1
ATOM 778 O O . ARG A 1 101 ? -9.499 -2.259 12.098 1.00 93.31 101 ARG A O 1
A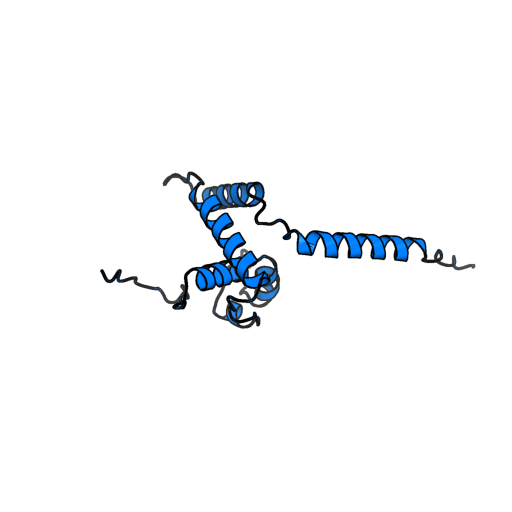TOM 785 N N . LEU A 1 102 ? -11.287 -0.971 11.619 1.00 94.00 102 LEU A N 1
ATOM 786 C CA . LEU A 1 102 ? -12.101 -2.035 11.021 1.00 94.00 102 LEU A CA 1
ATOM 787 C C . LEU A 1 102 ? -11.446 -2.599 9.758 1.00 94.00 102 LEU A C 1
ATOM 789 O O . LEU A 1 102 ? -11.319 -3.811 9.625 1.00 94.00 102 LEU A O 1
ATOM 793 N N . VAL A 1 103 ? -10.945 -1.724 8.883 1.00 93.44 103 VAL A N 1
ATOM 794 C CA . VAL A 1 103 ? -10.239 -2.150 7.667 1.00 93.44 103 VAL A CA 1
ATOM 795 C C . VAL A 1 103 ? -8.983 -2.949 7.998 1.00 93.44 103 VAL A C 1
ATOM 797 O O . VAL A 1 103 ? -8.757 -3.997 7.406 1.00 93.44 103 VAL A O 1
ATOM 800 N N . ARG A 1 104 ? -8.181 -2.506 8.974 1.00 91.81 104 ARG A N 1
ATOM 801 C CA . ARG A 1 104 ? -6.994 -3.262 9.404 1.00 91.81 104 ARG A CA 1
ATOM 802 C C . ARG A 1 104 ? -7.348 -4.650 9.928 1.00 91.81 104 ARG A C 1
ATOM 804 O O . ARG A 1 104 ? -6.698 -5.603 9.526 1.00 91.81 104 ARG A O 1
ATOM 811 N N . ALA A 1 105 ? -8.394 -4.763 10.747 1.00 91.88 105 ALA A N 1
ATOM 812 C CA . ALA A 1 105 ? -8.849 -6.056 11.251 1.00 91.88 105 ALA A CA 1
ATOM 813 C C . ALA A 1 105 ? -9.242 -7.009 10.107 1.00 91.88 105 ALA A C 1
ATOM 815 O O . ALA A 1 105 ? -8.768 -8.139 10.067 1.00 91.88 105 ALA A O 1
ATOM 816 N N . ALA A 1 106 ? -10.008 -6.529 9.123 1.00 93.06 106 ALA A N 1
ATOM 817 C CA . ALA A 1 106 ? -10.386 -7.338 7.962 1.00 93.06 106 ALA A CA 1
ATOM 818 C C . ALA A 1 106 ? -9.179 -7.746 7.095 1.00 93.06 106 ALA A C 1
ATOM 820 O O . ALA A 1 106 ? -9.124 -8.862 6.575 1.00 93.06 106 ALA A O 1
ATOM 821 N N . LEU A 1 107 ? -8.187 -6.862 6.946 1.00 91.25 107 LEU A N 1
ATOM 822 C CA . LEU A 1 107 ? -6.946 -7.190 6.243 1.00 91.25 107 LEU A CA 1
ATOM 823 C C . LEU A 1 107 ? -6.152 -8.271 6.988 1.00 91.25 107 LEU A C 1
ATOM 825 O O . LEU A 1 107 ? -5.698 -9.225 6.356 1.00 91.25 107 LEU A O 1
ATOM 829 N N . ASP A 1 108 ? -6.035 -8.176 8.310 1.00 90.38 108 ASP A N 1
ATOM 830 C CA . ASP A 1 108 ? -5.353 -9.189 9.121 1.00 90.38 108 ASP A CA 1
ATOM 831 C C . ASP A 1 108 ? -6.057 -10.555 9.031 1.00 90.38 108 ASP A C 1
ATOM 833 O O . ASP A 1 108 ? -5.398 -11.570 8.804 1.00 90.38 108 ASP A O 1
ATOM 837 N N . GLU A 1 109 ? -7.390 -10.580 9.099 1.00 89.06 109 GLU A N 1
ATOM 838 C CA . GLU A 1 109 ? -8.199 -11.800 8.944 1.00 89.06 109 GLU A CA 1
ATOM 839 C C . GLU A 1 109 ? -8.067 -12.432 7.551 1.00 89.06 109 GLU A C 1
ATOM 841 O O . GLU A 1 109 ? -8.073 -13.655 7.414 1.00 89.06 109 GLU A O 1
ATOM 846 N N . SER A 1 110 ? -7.891 -11.617 6.507 1.00 86.31 110 SER A N 1
ATOM 847 C CA . SER A 1 110 ? -7.699 -12.107 5.136 1.00 86.31 110 SER A CA 1
ATOM 848 C C . SER A 1 110 ? -6.325 -12.749 4.886 1.00 86.31 110 SER A C 1
ATOM 850 O O . SER A 1 110 ? -6.091 -13.313 3.813 1.00 86.31 110 SER A O 1
ATOM 852 N N . GLY A 1 111 ? -5.394 -12.645 5.842 1.00 84.12 111 GLY A N 1
ATOM 853 C CA . GLY A 1 111 ? -4.057 -13.231 5.746 1.00 84.12 111 GLY A CA 1
ATOM 854 C C . GLY A 1 111 ? -3.151 -12.575 4.699 1.00 84.12 111 GLY A C 1
ATOM 855 O O . GLY A 1 111 ? -2.103 -13.129 4.368 1.00 84.12 111 GLY A O 1
ATOM 856 N N . VAL A 1 112 ? -3.502 -11.396 4.167 1.00 82.81 112 VAL A N 1
ATOM 857 C CA . VAL A 1 112 ? -2.666 -10.687 3.172 1.00 82.81 112 VAL A CA 1
ATOM 858 C C . VAL A 1 112 ? -1.309 -10.253 3.729 1.00 82.81 112 VAL A C 1
ATOM 860 O O . VAL A 1 112 ? -0.367 -10.079 2.962 1.00 82.81 112 VAL A O 1
ATOM 863 N N . ASN A 1 113 ? -1.200 -10.137 5.054 1.00 73.81 113 ASN A N 1
ATOM 864 C CA . ASN A 1 113 ? 0.046 -9.843 5.760 1.00 73.81 113 ASN A CA 1
ATOM 865 C C . ASN A 1 113 ? 0.937 -11.081 5.956 1.00 73.81 113 ASN A C 1
ATOM 867 O O . ASN A 1 113 ? 2.089 -10.953 6.380 1.00 73.81 113 ASN A O 1
ATOM 871 N N . GLU A 1 114 ? 0.447 -12.287 5.652 1.00 70.19 114 GLU A N 1
ATOM 872 C CA . GLU A 1 114 ? 1.267 -13.482 5.766 1.00 70.19 114 GLU A CA 1
ATOM 873 C C . GLU A 1 114 ? 2.240 -13.607 4.584 1.00 70.19 114 GLU A C 1
ATOM 875 O O . GLU A 1 114 ? 1.863 -13.403 3.426 1.00 70.19 114 GLU A O 1
ATOM 880 N N . PRO A 1 115 ? 3.497 -14.018 4.830 1.00 60.12 115 PRO A N 1
ATOM 881 C CA . PRO A 1 115 ? 4.431 -14.283 3.750 1.00 60.12 115 PRO A CA 1
ATOM 882 C C . PRO A 1 115 ? 3.878 -15.373 2.822 1.00 60.12 115 PRO A C 1
ATOM 884 O O . PRO A 1 115 ? 3.367 -16.406 3.279 1.00 60.12 115 PRO A O 1
ATOM 887 N N . GLY A 1 116 ? 4.019 -15.150 1.512 1.00 58.84 116 GLY A N 1
ATOM 888 C CA . GLY A 1 116 ? 3.690 -16.136 0.485 1.00 58.84 116 GLY A CA 1
ATOM 889 C C . GLY A 1 116 ? 4.379 -17.488 0.738 1.00 58.84 116 GLY A C 1
ATOM 890 O O . GLY A 1 116 ? 5.399 -17.546 1.441 1.00 58.84 116 GLY A O 1
ATOM 891 N N . PRO A 1 117 ? 3.831 -18.590 0.203 1.00 52.88 117 PRO A N 1
ATOM 892 C CA . PRO A 1 117 ? 4.283 -19.950 0.504 1.00 52.88 117 PRO A CA 1
ATOM 893 C C . PRO A 1 117 ? 5.790 -20.161 0.260 1.00 52.88 117 PRO A C 1
ATOM 895 O O . PRO A 1 117 ? 6.450 -20.798 1.083 1.00 52.88 117 PRO A O 1
ATOM 898 N N . GLU A 1 118 ? 6.374 -19.536 -0.769 1.00 50.12 118 GLU A N 1
ATOM 899 C CA . GLU A 1 118 ? 7.818 -19.620 -1.050 1.00 50.12 118 GLU A CA 1
ATOM 900 C C . GLU A 1 118 ? 8.703 -18.959 0.021 1.00 50.12 118 GLU A C 1
ATOM 902 O O . GLU A 1 118 ? 9.806 -19.417 0.312 1.00 50.12 118 GLU A O 1
ATOM 907 N N . ARG A 1 119 ? 8.224 -17.909 0.699 1.00 52.28 119 ARG A N 1
ATOM 908 C CA . ARG A 1 119 ? 8.975 -17.278 1.801 1.00 52.28 119 ARG A CA 1
ATOM 909 C C . ARG A 1 119 ? 8.837 -18.057 3.112 1.00 52.28 119 ARG A C 1
ATOM 911 O O . ARG A 1 119 ? 9.712 -17.949 3.979 1.00 52.28 119 ARG A O 1
ATOM 918 N N . ARG A 1 120 ? 7.792 -18.882 3.276 1.00 52.66 120 ARG A N 1
ATOM 919 C CA . ARG A 1 120 ? 7.641 -19.777 4.445 1.00 52.66 120 ARG A CA 1
ATOM 920 C C . ARG A 1 120 ? 8.687 -20.896 4.445 1.00 52.66 120 ARG A C 1
ATOM 922 O O . ARG A 1 120 ? 9.218 -21.232 5.508 1.00 52.66 120 ARG A O 1
ATOM 929 N N . SER A 1 121 ? 9.056 -21.427 3.278 1.00 46.16 121 SER A N 1
ATOM 930 C CA . SER A 1 121 ? 10.120 -22.439 3.166 1.00 46.16 121 SER A CA 1
ATOM 931 C C . SER A 1 121 ? 11.506 -21.848 3.479 1.00 46.16 121 SER A C 1
ATOM 933 O O . SER A 1 121 ? 12.272 -22.429 4.248 1.00 46.16 121 SER A O 1
ATOM 935 N N . LEU A 1 122 ? 11.798 -20.630 3.010 1.00 48.94 122 LEU A N 1
ATOM 936 C CA . LEU A 1 122 ? 13.075 -19.952 3.280 1.00 48.94 122 LEU A CA 1
ATOM 937 C C . LEU A 1 122 ? 13.224 -19.520 4.748 1.00 48.94 122 LEU A C 1
ATOM 939 O O . LEU A 1 122 ? 14.293 -19.662 5.346 1.00 48.94 122 LEU A O 1
ATOM 943 N N . THR A 1 123 ? 12.152 -19.025 5.369 1.00 53.06 123 THR A N 1
ATOM 944 C CA . THR A 1 123 ? 12.178 -18.600 6.780 1.00 53.06 123 THR A CA 1
ATOM 945 C C . THR A 1 123 ? 12.210 -19.777 7.756 1.00 53.06 123 THR A C 1
ATOM 947 O O . THR A 1 123 ? 12.882 -19.686 8.788 1.00 53.06 123 THR A O 1
ATOM 950 N N . SER A 1 124 ? 11.554 -20.899 7.441 1.00 53.84 124 SER A N 1
ATOM 951 C CA . SER A 1 124 ? 11.671 -22.133 8.233 1.00 53.84 124 SER A CA 1
ATOM 952 C C . SER A 1 124 ? 13.088 -22.720 8.163 1.00 53.84 124 SER A C 1
ATOM 954 O O . SER A 1 124 ? 13.650 -23.069 9.207 1.00 53.84 124 SER A O 1
ATOM 956 N N . GLY A 1 125 ? 13.721 -22.700 6.983 1.00 53.28 125 GLY A N 1
ATOM 957 C CA . GLY A 1 125 ? 15.134 -23.051 6.804 1.00 53.28 125 GLY A CA 1
ATOM 958 C C . GLY A 1 125 ? 16.085 -22.153 7.607 1.00 53.28 125 GLY A C 1
ATOM 959 O O . GLY A 1 125 ? 16.938 -22.649 8.347 1.00 53.28 125 GLY A O 1
ATOM 960 N N . LEU A 1 126 ? 15.890 -20.827 7.566 1.00 54.97 126 LEU A N 1
ATOM 961 C CA . LEU A 1 126 ? 16.719 -19.875 8.320 1.00 54.97 126 LEU A CA 1
ATOM 962 C C . LEU A 1 126 ? 16.591 -20.052 9.844 1.00 54.97 126 LEU A C 1
ATOM 964 O O . LEU A 1 126 ? 17.587 -19.957 10.570 1.00 54.97 126 LEU A O 1
ATOM 968 N N . ARG A 1 127 ? 15.377 -20.331 10.346 1.00 56.19 127 ARG A N 1
ATOM 969 C CA . ARG A 1 127 ? 15.129 -20.613 11.773 1.00 56.19 127 ARG A CA 1
ATOM 970 C C . ARG A 1 127 ? 15.791 -21.921 12.214 1.00 56.19 127 ARG A C 1
ATOM 972 O O . ARG A 1 127 ? 16.362 -21.958 13.306 1.00 56.19 127 ARG A O 1
ATOM 979 N N . ARG A 1 128 ? 15.779 -22.959 11.367 1.00 56.00 128 ARG A N 1
ATOM 980 C CA . ARG A 1 128 ? 16.453 -24.245 11.622 1.00 56.00 128 ARG A CA 1
ATOM 981 C C . ARG A 1 128 ? 17.972 -24.077 11.713 1.00 56.00 128 ARG A C 1
ATOM 983 O O . ARG A 1 128 ? 18.549 -24.419 12.745 1.00 56.00 128 ARG A O 1
ATOM 990 N N . CYS A 1 129 ? 18.590 -23.413 10.732 1.00 51.78 129 CYS A N 1
ATOM 991 C CA . CYS A 1 129 ? 20.030 -23.135 10.747 1.00 51.78 129 CYS A CA 1
ATOM 992 C C . CYS A 1 129 ? 20.459 -22.268 11.939 1.00 51.78 129 CYS A C 1
ATOM 994 O O . CYS A 1 129 ? 21.515 -22.494 12.529 1.00 51.78 129 CYS A O 1
ATOM 996 N N . ARG A 1 130 ? 19.656 -21.265 12.329 1.00 54.81 130 ARG A N 1
ATOM 997 C CA . ARG A 1 130 ? 19.966 -20.425 13.499 1.00 54.81 130 ARG A CA 1
ATOM 998 C C . ARG A 1 130 ? 19.913 -21.225 14.806 1.00 54.81 130 ARG A C 1
ATOM 1000 O O . ARG A 1 130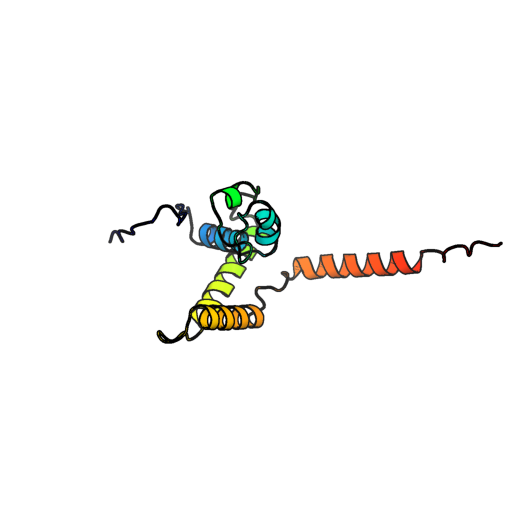 ? 20.737 -20.985 15.684 1.00 54.81 130 ARG A O 1
ATOM 1007 N N . ARG A 1 131 ? 18.987 -22.183 14.928 1.00 56.62 131 ARG A N 1
ATOM 1008 C CA . ARG A 1 131 ? 18.861 -23.062 16.104 1.00 56.62 131 ARG A CA 1
ATOM 1009 C C . ARG A 1 131 ? 20.013 -24.065 16.200 1.00 56.62 131 ARG A C 1
ATOM 1011 O O . ARG A 1 131 ? 20.533 -24.271 17.291 1.00 56.62 131 ARG A O 1
ATOM 1018 N N . GLU A 1 132 ? 20.439 -24.637 15.076 1.00 62.66 132 GLU A N 1
ATOM 1019 C CA . GLU A 1 132 ? 21.594 -25.545 15.008 1.00 62.66 132 GLU A CA 1
ATOM 1020 C C . GLU A 1 132 ? 22.903 -24.816 15.345 1.00 62.66 132 GLU A C 1
ATOM 1022 O O . GLU A 1 132 ? 23.646 -25.286 16.203 1.00 62.66 132 GLU A O 1
ATOM 1027 N N . ARG A 1 133 ? 23.128 -23.609 14.802 1.00 57.53 133 ARG A N 1
ATOM 1028 C CA . ARG A 1 133 ? 24.298 -22.776 15.148 1.00 57.53 133 ARG A CA 1
ATOM 1029 C C . ARG A 1 133 ? 24.360 -22.355 16.617 1.00 57.53 133 ARG A C 1
ATOM 1031 O O . ARG A 1 133 ? 25.447 -22.134 17.138 1.00 57.53 133 ARG A O 1
ATOM 1038 N N . ASN A 1 134 ? 23.217 -22.209 17.287 1.00 62.00 134 ASN A N 1
ATOM 1039 C CA . ASN A 1 134 ? 23.195 -21.842 18.704 1.00 62.00 134 ASN A CA 1
ATOM 1040 C C . ASN A 1 134 ? 23.429 -23.051 19.628 1.00 62.00 134 ASN A C 1
ATOM 1042 O O . ASN A 1 134 ? 23.874 -22.869 20.753 1.00 62.00 134 ASN A O 1
ATOM 1046 N N . ARG A 1 135 ? 23.159 -24.278 19.154 1.00 62.91 135 ARG A N 1
ATOM 1047 C CA . ARG A 1 135 ? 23.461 -25.529 19.876 1.00 62.91 135 ARG A CA 1
ATOM 1048 C C . ARG A 1 135 ? 24.933 -25.929 19.791 1.00 62.91 135 ARG A C 1
ATOM 1050 O O . ARG A 1 135 ? 25.417 -26.601 20.689 1.00 62.91 135 ARG A O 1
ATOM 1057 N N . SER A 1 136 ? 25.632 -25.525 18.732 1.00 62.59 136 SER A N 1
ATOM 1058 C CA . SER A 1 136 ? 27.059 -25.799 18.528 1.00 62.59 136 SER A CA 1
ATOM 1059 C C . SER A 1 136 ? 27.991 -24.709 19.074 1.00 62.59 136 SER A C 1
ATOM 1061 O O . SER A 1 136 ? 29.206 -24.816 18.921 1.00 62.59 136 SER A 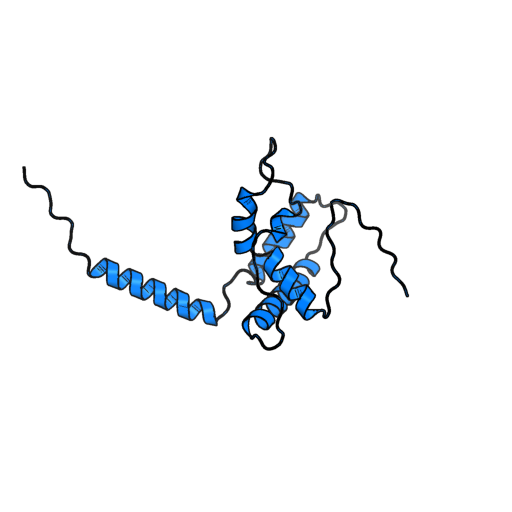O 1
ATOM 1063 N N . ARG A 1 137 ? 27.458 -23.666 19.730 1.00 60.91 137 ARG A N 1
ATOM 1064 C CA . ARG A 1 137 ? 28.284 -22.673 20.428 1.00 60.91 137 ARG A CA 1
ATOM 1065 C C . ARG A 1 137 ? 28.800 -23.259 21.751 1.00 60.91 137 ARG A C 1
ATOM 1067 O O . ARG A 1 137 ? 27.976 -23.632 22.585 1.00 60.91 137 ARG A O 1
ATOM 1074 N N . PRO A 1 138 ? 30.126 -23.316 21.976 1.00 65.44 138 PRO A N 1
ATOM 1075 C CA . PRO A 1 138 ? 30.662 -23.707 23.274 1.00 65.44 138 PRO A CA 1
ATOM 1076 C C . PRO A 1 138 ? 30.257 -22.676 24.344 1.00 65.44 138 PRO A C 1
ATOM 1078 O O . PRO A 1 138 ? 30.129 -21.487 24.022 1.00 65.44 138 PRO A O 1
ATOM 1081 N N . PRO A 1 139 ? 30.039 -23.101 25.603 1.00 69.31 139 PRO A N 1
ATOM 1082 C CA . PRO A 1 139 ? 29.687 -22.188 26.683 1.00 69.31 139 PRO A CA 1
ATOM 1083 C C . PRO A 1 139 ? 30.802 -21.151 26.898 1.00 69.31 139 PRO A C 1
ATOM 1085 O O . PRO A 1 139 ? 31.977 -21.455 26.657 1.00 69.31 139 PRO A O 1
ATOM 1088 N N . PRO A 1 140 ? 30.465 -19.925 27.341 1.00 65.56 140 PRO A N 1
ATOM 1089 C CA . PRO A 1 140 ? 31.477 -18.927 27.653 1.00 65.56 140 PRO A CA 1
ATOM 1090 C C . PRO A 1 140 ? 32.396 -19.477 28.747 1.00 65.56 140 PRO A C 1
ATOM 1092 O O . PRO A 1 140 ? 31.926 -19.971 29.771 1.00 65.56 140 PRO A O 1
ATOM 1095 N N . ARG A 1 141 ? 33.712 -19.410 28.514 1.00 58.81 141 ARG A N 1
ATOM 1096 C CA . ARG A 1 141 ? 34.709 -19.753 29.531 1.00 58.81 141 ARG A CA 1
ATOM 1097 C C . ARG A 1 141 ? 34.513 -18.788 30.696 1.00 58.81 141 ARG A C 1
ATOM 1099 O O . ARG A 1 141 ? 34.699 -17.586 30.529 1.00 58.81 141 ARG A O 1
ATOM 1106 N N . SER A 1 142 ? 34.088 -19.312 31.841 1.00 63.41 142 SER A N 1
ATOM 1107 C CA . SER A 1 142 ? 34.048 -18.570 33.096 1.00 63.41 142 SER A CA 1
ATOM 1108 C C . SER A 1 142 ? 35.437 -17.994 33.354 1.00 63.41 142 SER A C 1
ATOM 1110 O O . SER A 1 142 ? 36.415 -18.743 33.364 1.00 63.41 142 SER A O 1
ATOM 1112 N N . ALA A 1 143 ? 35.529 -16.676 33.517 1.00 55.78 143 ALA A N 1
ATOM 1113 C CA . ALA A 1 143 ? 36.757 -16.034 33.955 1.00 55.78 143 ALA A CA 1
ATOM 1114 C C . ALA A 1 143 ? 37.112 -16.586 35.346 1.00 55.78 143 ALA A C 1
ATOM 1116 O O . ALA A 1 143 ? 36.350 -16.411 36.296 1.00 55.78 143 ALA A O 1
ATOM 1117 N N . CYS A 1 144 ? 38.220 -17.321 35.437 1.00 49.00 144 CYS A N 1
ATOM 1118 C CA . CYS A 1 144 ? 38.850 -17.635 36.710 1.00 49.00 144 CYS A CA 1
ATOM 1119 C C . CYS A 1 144 ? 39.592 -16.390 37.200 1.00 49.00 144 CYS A C 1
ATOM 1121 O O . CYS A 1 144 ? 40.462 -15.911 36.478 1.00 49.00 144 CYS A O 1
ATOM 1123 N N . SER A 1 145 ? 39.229 -15.986 38.423 1.00 46.59 145 SER A N 1
ATOM 1124 C CA . SER A 1 145 ? 39.992 -15.226 39.429 1.00 46.59 145 SER A CA 1
ATOM 1125 C C . SER A 1 145 ? 40.501 -13.833 39.070 1.00 46.59 145 SER A C 1
ATOM 1127 O O . SER A 1 145 ? 41.423 -13.708 38.241 1.00 46.59 145 SER A O 1
#

Secondary structure (DSSP, 8-state):
--------TTS-----SSHHHHHHHHHHHT-HHHHHHHGGGS-EETTEE----GGGGGS--PPP-TT-HHHHHHHHHHHHHHHHHHTS---TTS-HHHHHHHHHHHHHHTTTTSPPHHHHHHHHHHHHHHHHHHHSSPPP-----

Foldseek 3Di:
DDPDDDDDPLDDDDDDPDLLQVQLVVLQLPDPVLVVVCLVVADQDPVGGDGDDCSSVVDDDDRQDPPDPVSNVSSVLSVLLVVQLVPFDDDPPDDPVRSVVSSVVSNVVSCSVPDDPVVVVVVVVVVVVVVVVVVPDDDPDPDDD

Sequence (145 aa):
MTDDALIENKLHWAPVASPEEGRYLCAILNSQALGERVAPLQSVGQFGRRDFDKYVFAIPFPTFHPADQLHAELALAAARAERAAASVPISETDGFQKARRLVRAALDESGVNEPGPERRSLTSGLRRCRRERNRSRPPPRSACS